Protein AF-A0A2A2L899-F1 (afdb_monomer_lite)

Radius of gyration: 27.85 Å; chains: 1; bounding box: 60×61×48 Å

Organism: NCBI:txid2018661

Foldseek 3Di:
DVVCVVVVVCVVCVPPDDDPCVVVVVVVVVVVVVVVVVVCVVCVVVVVCCCVVVDPQQDLLHLQHCVVPQCSNQCVSVVDDRDVNVVVVVVVDDCVVLVPDPVSVVCVVCVVVVCCVPQAVVQQVCCCPPVVDDSVCSRCVRRVVVVVVVSSVVSCVRRVVVD

pLDDT: mean 86.53, std 8.78, range [51.09, 96.62]

InterPro domains:
  IPR002076 ELO family [PF01151] (1-81)
  IPR015876 Acyl-CoA desaturase [PR00075] (50-79)
  IPR015876 Acyl-CoA desaturase [PR00075] (111-129)
  IPR015876 Acyl-CoA desaturase [PR00075] (144-163)
  IPR015876 Acyl-CoA desaturase [PTHR11351] (54-163)

Structure (mmCIF, N/CA/C/O backbone):
data_AF-A0A2A2L899-F1
#
_entry.id   AF-A0A2A2L899-F1
#
loop_
_atom_site.group_PDB
_atom_site.id
_atom_site.type_symbol
_atom_site.label_atom_id
_atom_site.label_alt_id
_atom_site.label_comp_id
_atom_site.label_asym_id
_atom_site.label_entity_id
_atom_site.label_seq_id
_atom_site.pdbx_PDB_ins_code
_atom_site.Cartn_x
_atom_site.Cartn_y
_atom_site.Cartn_z
_atom_site.occupancy
_atom_site.B_iso_or_equiv
_atom_site.auth_seq_id
_atom_site.auth_comp_id
_atom_site.auth_asym_id
_atom_site.auth_atom_id
_atom_site.pdbx_PDB_model_num
ATOM 1 N N . MET A 1 1 ? 17.209 -28.565 18.574 1.00 68.19 1 MET A N 1
ATOM 2 C CA . MET A 1 1 ? 17.404 -29.833 17.833 1.00 68.19 1 MET A CA 1
ATOM 3 C C . MET A 1 1 ? 18.754 -29.886 17.106 1.00 68.19 1 MET A C 1
ATOM 5 O O . MET A 1 1 ? 19.545 -30.757 17.428 1.00 68.19 1 MET A O 1
ATOM 9 N N . TYR A 1 2 ? 19.075 -28.937 16.215 1.00 75.12 2 TYR A N 1
ATOM 10 C CA . TYR A 1 2 ? 20.316 -28.923 15.410 1.00 75.12 2 TYR A CA 1
ATOM 11 C C . TYR A 1 2 ? 21.636 -28.988 16.213 1.00 75.12 2 TYR A C 1
ATOM 13 O O . TYR A 1 2 ? 22.494 -29.818 15.929 1.00 75.12 2 TYR A O 1
ATOM 21 N N . LEU A 1 3 ? 21.780 -28.179 17.271 1.00 82.81 3 LEU A N 1
ATOM 22 C CA . LEU A 1 3 ? 23.002 -28.156 18.095 1.00 82.81 3 LEU A CA 1
ATOM 23 C C . LEU A 1 3 ? 23.258 -29.481 18.831 1.00 82.81 3 LEU A C 1
ATOM 25 O O . LEU A 1 3 ? 24.399 -29.926 18.920 1.00 82.81 3 LEU A O 1
ATOM 29 N N . ILE A 1 4 ? 22.198 -30.140 19.304 1.00 88.50 4 ILE A N 1
ATOM 30 C CA . ILE A 1 4 ? 22.288 -31.433 20.001 1.00 88.50 4 ILE A CA 1
ATOM 31 C C . ILE A 1 4 ? 22.813 -32.510 19.042 1.00 88.50 4 ILE A C 1
ATOM 33 O O . ILE A 1 4 ? 23.664 -33.308 19.424 1.00 88.50 4 ILE A O 1
ATOM 37 N N . VAL A 1 5 ? 22.372 -32.485 17.779 1.00 85.62 5 VAL A N 1
ATOM 38 C CA . VAL A 1 5 ? 22.851 -33.404 16.736 1.00 85.62 5 VAL A CA 1
ATOM 39 C C . VAL A 1 5 ? 24.324 -33.149 16.413 1.00 85.62 5 VAL A C 1
ATOM 41 O O . VAL A 1 5 ? 25.099 -34.098 16.390 1.00 85.62 5 VAL A O 1
ATOM 44 N N . ILE A 1 6 ? 24.751 -31.891 16.241 1.00 87.56 6 ILE A N 1
ATOM 45 C CA . ILE A 1 6 ? 26.162 -31.568 15.954 1.00 87.56 6 ILE A CA 1
ATOM 46 C C . ILE A 1 6 ? 27.082 -32.040 17.080 1.00 87.56 6 ILE A C 1
ATOM 48 O O . ILE A 1 6 ? 28.062 -32.739 16.821 1.00 87.56 6 ILE A O 1
ATOM 52 N N . PHE A 1 7 ? 26.787 -31.668 18.329 1.00 90.00 7 PHE A N 1
ATOM 53 C CA . PHE A 1 7 ? 27.651 -32.021 19.455 1.00 90.00 7 PHE A CA 1
ATOM 54 C C . PHE A 1 7 ? 27.589 -33.518 19.783 1.00 90.00 7 PHE A C 1
ATOM 56 O O . PHE A 1 7 ? 28.622 -34.104 20.101 1.00 90.00 7 PHE A O 1
ATOM 63 N N . GLY A 1 8 ? 26.424 -34.155 19.626 1.00 88.44 8 GLY A N 1
ATOM 64 C CA . GLY A 1 8 ? 26.259 -35.600 19.785 1.00 88.44 8 GLY A CA 1
ATOM 65 C C . GLY A 1 8 ? 27.035 -36.403 18.739 1.00 88.44 8 GLY A C 1
ATOM 66 O O . GLY A 1 8 ? 27.799 -37.299 19.094 1.00 88.44 8 GLY A O 1
ATOM 67 N N . VAL A 1 9 ? 26.928 -36.040 17.456 1.00 82.50 9 VAL A N 1
ATOM 68 C CA . VAL A 1 9 ? 27.694 -36.681 16.372 1.00 82.50 9 VAL A CA 1
ATOM 69 C C . VAL A 1 9 ? 29.193 -36.438 16.556 1.00 82.50 9 VAL A C 1
ATOM 71 O O . VAL A 1 9 ? 29.975 -37.377 16.435 1.00 82.50 9 VAL A O 1
ATOM 74 N N . LYS A 1 10 ? 29.608 -35.221 16.936 1.00 84.81 10 LYS A N 1
ATOM 75 C CA . LYS A 1 10 ? 31.015 -34.901 17.231 1.00 84.81 10 LYS A CA 1
ATOM 76 C C . LYS A 1 10 ? 31.576 -35.744 18.380 1.00 84.81 10 LYS A C 1
ATOM 78 O O . LYS A 1 10 ? 32.721 -36.181 18.308 1.00 84.81 10 LYS A O 1
ATOM 83 N N . TYR A 1 11 ? 30.782 -35.986 19.423 1.00 88.44 11 TYR A N 1
ATOM 84 C CA . TYR A 1 11 ? 31.167 -36.842 20.545 1.00 88.44 11 TYR A CA 1
ATOM 85 C C . TYR A 1 11 ? 31.334 -38.309 20.114 1.00 88.44 11 TYR A C 1
ATOM 87 O O . TYR A 1 11 ? 32.352 -38.923 20.427 1.00 88.44 11 TYR A O 1
ATOM 95 N N . ILE A 1 12 ? 30.392 -38.845 19.329 1.00 86.38 12 ILE A N 1
ATOM 96 C CA . ILE A 1 12 ? 30.425 -40.228 18.810 1.00 86.38 12 ILE A CA 1
ATOM 97 C C . ILE A 1 12 ? 31.590 -40.448 17.830 1.00 86.38 12 ILE A C 1
ATOM 99 O O . ILE A 1 12 ? 32.192 -41.523 17.798 1.00 86.38 12 ILE A O 1
ATOM 103 N N . MET A 1 13 ? 31.925 -39.428 17.043 1.00 85.06 13 MET A N 1
ATOM 104 C CA . MET A 1 13 ? 32.988 -39.467 16.036 1.00 85.06 13 MET A CA 1
ATOM 105 C C . MET A 1 13 ? 34.390 -39.204 16.605 1.00 85.06 13 MET A C 1
ATOM 107 O O . MET A 1 13 ? 35.361 -39.298 15.863 1.00 85.06 13 MET A O 1
ATOM 111 N N . ARG A 1 14 ? 34.529 -38.906 17.908 1.00 85.38 14 ARG A N 1
ATOM 112 C CA . ARG A 1 14 ? 35.808 -38.499 18.526 1.00 85.38 14 ARG A CA 1
ATOM 113 C C . ARG A 1 14 ? 36.933 -39.533 18.380 1.00 85.38 14 ARG A C 1
ATOM 115 O O . ARG A 1 14 ? 38.088 -39.135 18.294 1.00 85.38 14 ARG A O 1
ATOM 122 N N . ASN A 1 15 ? 36.595 -40.823 18.352 1.00 88.12 15 ASN A N 1
ATOM 123 C CA . ASN A 1 15 ? 37.556 -41.936 18.320 1.00 88.12 15 ASN A CA 1
ATOM 124 C C . ASN A 1 15 ? 37.425 -42.800 17.049 1.00 88.12 15 ASN A C 1
ATOM 126 O O . ASN A 1 15 ? 37.798 -43.972 17.065 1.00 88.12 15 ASN A O 1
ATOM 130 N N . ARG A 1 16 ? 36.822 -42.273 15.974 1.00 84.69 16 ARG A N 1
ATOM 131 C CA . ARG A 1 16 ? 36.644 -42.984 14.698 1.00 84.69 16 ARG A CA 1
ATOM 132 C C . ARG A 1 16 ? 37.402 -42.262 13.590 1.00 84.69 16 ARG A C 1
ATOM 134 O O . ARG A 1 16 ? 37.440 -41.036 13.573 1.00 84.69 16 ARG A O 1
ATOM 141 N N . GLU A 1 17 ? 37.954 -43.028 12.658 1.00 82.81 17 GLU A N 1
ATOM 142 C CA . GLU A 1 17 ? 38.582 -42.479 11.455 1.00 82.81 17 GLU A CA 1
ATOM 143 C C . GLU A 1 17 ? 37.558 -41.708 10.599 1.00 82.81 17 GLU A C 1
ATOM 145 O O . GLU A 1 17 ? 36.381 -42.095 10.541 1.00 82.81 17 GLU A O 1
ATOM 150 N N . PRO A 1 18 ? 37.971 -40.613 9.937 1.00 79.19 18 PRO A N 1
ATOM 151 C CA . PRO A 1 18 ? 37.081 -39.823 9.104 1.00 79.19 18 PRO A CA 1
ATOM 152 C C . PRO A 1 18 ? 36.604 -40.639 7.899 1.00 79.19 18 PRO A C 1
ATOM 154 O O . PRO A 1 18 ? 37.376 -41.319 7.224 1.00 79.19 18 PRO A O 1
ATOM 157 N N . PHE A 1 19 ? 35.311 -40.548 7.596 1.00 82.94 19 PHE A N 1
ATOM 158 C CA . PHE A 1 19 ? 34.748 -41.198 6.418 1.00 82.94 19 PHE A CA 1
ATOM 159 C C . PHE A 1 19 ? 35.268 -40.546 5.131 1.00 82.94 19 PHE A C 1
ATOM 161 O O . PHE A 1 19 ? 35.332 -39.319 5.023 1.00 82.94 19 PHE A O 1
ATOM 168 N N . SER A 1 20 ? 35.549 -41.363 4.113 1.00 79.25 20 SER A N 1
ATOM 169 C CA . SER A 1 20 ? 35.795 -40.872 2.754 1.00 79.25 20 SER A CA 1
ATOM 170 C C . SER A 1 20 ? 34.477 -40.407 2.128 1.00 79.25 20 SER A C 1
ATOM 172 O O . SER A 1 20 ? 33.758 -41.163 1.477 1.00 79.25 20 SER A O 1
ATOM 174 N N . LEU A 1 21 ? 34.125 -39.147 2.383 1.00 84.50 21 LEU A N 1
ATOM 175 C CA . LEU A 1 21 ? 32.873 -38.528 1.935 1.00 84.50 21 LEU A CA 1
ATOM 176 C C . LEU A 1 21 ? 33.000 -37.839 0.576 1.00 84.50 21 LEU A C 1
ATOM 178 O O . LEU A 1 21 ? 32.058 -37.186 0.147 1.00 84.50 21 LEU A O 1
ATOM 182 N N . LEU A 1 22 ? 34.131 -37.979 -0.118 1.00 82.62 22 LEU A N 1
ATOM 183 C CA . LEU A 1 22 ? 34.400 -37.236 -1.351 1.00 82.62 22 LEU A CA 1
ATOM 184 C C . LEU A 1 22 ? 33.350 -37.523 -2.434 1.00 82.62 22 LEU A C 1
ATOM 186 O O . LEU A 1 22 ? 32.819 -36.591 -3.034 1.00 82.62 22 LEU A O 1
ATOM 190 N N . ILE A 1 23 ? 33.002 -38.796 -2.639 1.00 86.75 23 ILE A N 1
ATOM 191 C CA . ILE A 1 23 ? 32.000 -39.200 -3.634 1.00 86.75 23 ILE A CA 1
ATOM 192 C C . ILE A 1 23 ? 30.589 -38.733 -3.220 1.00 86.75 23 ILE A C 1
ATOM 194 O O . ILE A 1 23 ? 29.970 -38.014 -4.006 1.00 86.75 23 ILE A O 1
ATOM 198 N N . PRO A 1 24 ? 30.084 -39.033 -2.002 1.00 88.00 24 PRO A N 1
ATOM 199 C CA . PRO A 1 24 ? 28.795 -38.509 -1.540 1.00 88.00 24 PRO A CA 1
ATOM 200 C C . PRO A 1 24 ? 28.690 -36.982 -1.576 1.00 88.00 24 PRO A C 1
ATOM 202 O O . PRO A 1 24 ? 27.661 -36.447 -1.977 1.00 88.00 24 PRO A O 1
ATOM 205 N N . LEU A 1 25 ? 29.753 -36.273 -1.190 1.00 84.25 25 LEU A N 1
ATOM 206 C CA . LEU A 1 25 ? 29.782 -34.814 -1.160 1.00 84.25 25 LEU A CA 1
ATOM 207 C C . LEU A 1 25 ? 29.796 -34.219 -2.572 1.00 84.25 25 LEU A C 1
ATOM 209 O O . LEU A 1 25 ? 29.112 -33.232 -2.821 1.00 84.25 25 LEU A O 1
ATOM 213 N N . SER A 1 26 ? 30.527 -34.831 -3.508 1.00 85.31 26 SER A N 1
ATOM 214 C CA . SER A 1 26 ? 30.526 -34.422 -4.917 1.00 85.31 26 SER A CA 1
ATOM 215 C C . SER A 1 26 ? 29.145 -34.615 -5.555 1.00 85.31 26 SER A C 1
ATOM 217 O O . SER A 1 26 ? 28.627 -33.699 -6.194 1.00 85.31 26 SER A O 1
ATOM 219 N N . ILE A 1 27 ? 28.493 -35.756 -5.292 1.00 90.12 27 ILE A 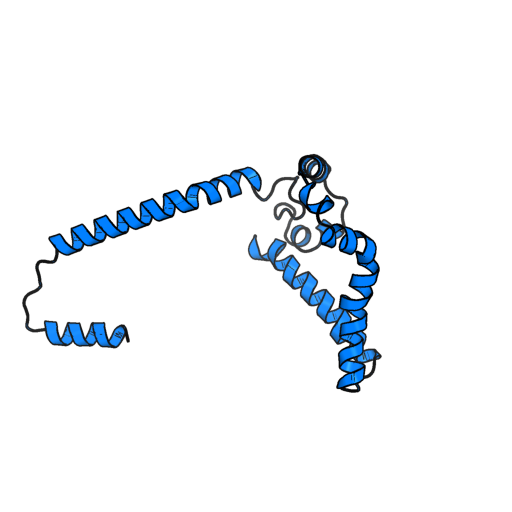N 1
ATOM 220 C CA . ILE A 1 27 ? 27.113 -36.027 -5.729 1.00 90.12 27 ILE A CA 1
ATOM 221 C C . ILE A 1 27 ? 26.148 -35.003 -5.123 1.00 90.12 27 ILE A C 1
ATOM 223 O O . ILE A 1 27 ? 25.339 -34.418 -5.838 1.00 90.12 27 ILE A O 1
ATOM 227 N N . TRP A 1 28 ? 26.254 -34.741 -3.819 1.00 86.50 28 TRP A N 1
ATOM 228 C CA . TRP A 1 28 ? 25.421 -33.757 -3.130 1.00 86.50 28 TRP A CA 1
ATOM 229 C C . TRP A 1 28 ? 25.584 -32.349 -3.710 1.00 86.50 28 TRP A C 1
ATOM 231 O O . TRP A 1 28 ? 24.594 -31.687 -4.017 1.00 86.50 28 TRP A O 1
ATOM 241 N N . ASN A 1 29 ? 26.822 -31.901 -3.922 1.00 84.62 29 ASN A N 1
ATOM 242 C CA . ASN A 1 29 ? 27.105 -30.590 -4.504 1.00 84.62 29 ASN A CA 1
ATOM 243 C C . ASN A 1 29 ? 26.558 -30.472 -5.930 1.00 84.62 29 ASN A C 1
ATOM 245 O O . ASN A 1 29 ? 25.994 -29.437 -6.281 1.00 84.62 29 ASN A O 1
ATOM 249 N N . PHE A 1 30 ? 26.669 -31.534 -6.731 1.00 93.00 30 PHE A N 1
ATOM 250 C CA . PHE A 1 30 ? 26.102 -31.576 -8.076 1.00 93.00 30 PHE A CA 1
ATOM 251 C C . PHE A 1 30 ? 24.569 -31.477 -8.057 1.00 93.00 30 PHE A C 1
ATOM 253 O O . PHE A 1 30 ? 23.992 -30.696 -8.812 1.00 93.00 30 PHE A O 1
ATOM 260 N N . LEU A 1 31 ? 23.905 -32.203 -7.151 1.00 90.88 31 LEU A N 1
ATOM 261 C CA . LEU A 1 31 ? 22.451 -32.131 -6.979 1.00 90.88 31 LEU A CA 1
ATOM 262 C C . LEU A 1 31 ? 21.996 -30.744 -6.510 1.00 90.88 31 LEU A C 1
ATOM 264 O O . LEU A 1 31 ? 21.026 -30.209 -7.043 1.00 90.88 31 LEU A O 1
ATOM 268 N N . MET A 1 32 ? 22.714 -30.132 -5.566 1.00 88.44 32 MET A N 1
ATOM 269 C CA . MET A 1 32 ? 22.420 -28.777 -5.091 1.00 88.44 32 MET A CA 1
ATOM 270 C C . MET A 1 32 ? 22.620 -27.727 -6.188 1.00 88.44 32 MET A C 1
ATOM 272 O O . MET A 1 32 ? 21.801 -26.814 -6.326 1.00 88.44 32 MET A O 1
ATOM 276 N N . ALA A 1 33 ? 23.670 -27.862 -7.002 1.00 89.12 33 ALA A N 1
ATOM 277 C CA . ALA A 1 33 ? 23.885 -27.013 -8.169 1.00 89.12 33 ALA A CA 1
ATOM 278 C C . ALA A 1 33 ? 22.749 -27.175 -9.193 1.00 89.12 33 ALA A C 1
ATOM 280 O O . ALA A 1 33 ? 22.184 -26.178 -9.637 1.00 89.12 33 ALA A O 1
ATOM 281 N N . GLY A 1 34 ? 22.346 -28.413 -9.498 1.00 91.06 34 GLY A N 1
ATOM 282 C CA . GLY A 1 34 ? 21.215 -28.703 -10.382 1.00 91.06 34 GLY A CA 1
ATOM 283 C C . GLY A 1 34 ? 19.899 -28.107 -9.877 1.00 91.06 34 GLY A C 1
ATOM 284 O O . GLY A 1 34 ? 19.206 -27.423 -10.627 1.00 91.06 34 GLY A O 1
ATOM 285 N N . PHE A 1 35 ? 19.589 -28.281 -8.589 1.00 90.94 35 PHE A N 1
ATOM 286 C CA . PHE A 1 35 ? 18.415 -27.676 -7.957 1.00 90.94 35 PHE A CA 1
ATOM 287 C C . PHE A 1 35 ? 18.437 -26.145 -8.065 1.00 90.94 35 PHE A C 1
ATOM 289 O O . PHE A 1 35 ? 17.435 -25.534 -8.431 1.00 90.94 35 PHE A O 1
ATOM 296 N N . SER A 1 36 ? 19.595 -25.525 -7.828 1.00 89.00 36 SER A N 1
ATOM 297 C CA . SER A 1 36 ? 19.760 -24.069 -7.908 1.00 89.00 36 SER A CA 1
ATOM 298 C C . SER A 1 36 ? 19.550 -23.541 -9.333 1.00 89.00 36 SER A C 1
ATOM 300 O O . SER A 1 36 ? 18.914 -22.505 -9.519 1.00 89.00 36 SER A O 1
ATOM 302 N N . ILE 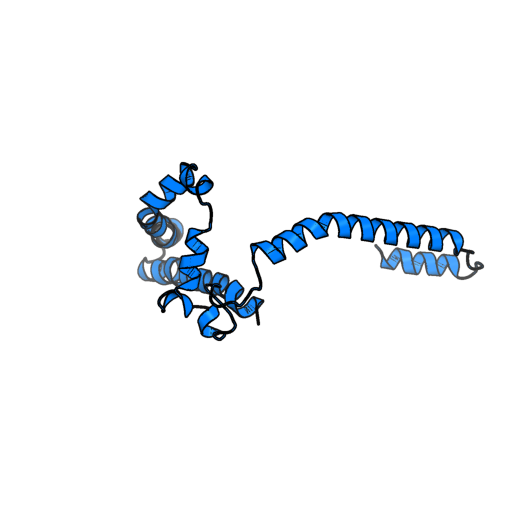A 1 37 ? 20.026 -24.272 -10.349 1.00 92.00 37 ILE A N 1
ATOM 303 C CA . ILE A 1 37 ? 19.814 -23.941 -11.767 1.00 92.00 37 ILE A CA 1
ATOM 304 C C . ILE A 1 37 ? 18.332 -24.063 -12.137 1.00 92.00 37 ILE A C 1
ATOM 306 O O . ILE A 1 37 ? 17.792 -23.168 -12.781 1.00 92.00 37 ILE A O 1
ATOM 310 N N . ILE A 1 38 ? 17.647 -25.124 -11.703 1.00 91.06 38 ILE A N 1
ATOM 311 C CA . ILE A 1 38 ? 16.212 -25.310 -11.970 1.00 91.06 38 ILE A CA 1
ATOM 312 C C . ILE A 1 38 ? 15.393 -24.179 -11.340 1.00 91.06 38 ILE A C 1
ATOM 314 O O . ILE A 1 38 ? 14.517 -23.614 -11.994 1.00 91.06 38 ILE A O 1
ATOM 318 N N . VAL A 1 39 ? 15.684 -23.808 -10.091 1.00 88.00 39 VAL A N 1
ATOM 319 C CA . VAL A 1 39 ? 15.015 -22.682 -9.423 1.00 88.00 39 VAL A CA 1
ATOM 320 C C . VAL A 1 39 ? 15.274 -21.375 -10.174 1.00 88.00 39 VAL A C 1
ATOM 322 O O . VAL A 1 39 ? 14.331 -20.627 -10.428 1.00 88.00 39 VAL A O 1
ATOM 325 N N . LEU A 1 40 ? 16.514 -21.125 -10.605 1.00 85.75 40 LEU A N 1
ATOM 326 C CA . LEU A 1 40 ? 16.845 -19.950 -11.409 1.00 85.75 40 LEU A CA 1
ATOM 327 C C . LEU A 1 40 ? 16.030 -19.907 -12.708 1.00 85.75 40 LEU A C 1
ATOM 329 O O . LEU A 1 40 ? 15.455 -18.869 -13.014 1.00 85.75 40 LEU A O 1
ATOM 333 N N . LEU A 1 41 ? 15.924 -21.020 -13.439 1.00 88.44 41 LEU A N 1
ATOM 334 C CA . LEU A 1 41 ? 15.172 -21.089 -14.697 1.00 88.44 41 LEU A CA 1
ATOM 335 C C . LEU A 1 41 ? 13.663 -20.867 -14.518 1.00 88.44 41 LEU A C 1
ATOM 337 O O . LEU A 1 41 ? 13.030 -20.342 -15.427 1.00 88.44 41 LEU A O 1
ATOM 341 N N . ASN A 1 42 ? 13.091 -21.225 -13.365 1.00 85.88 42 ASN A N 1
ATOM 342 C CA . ASN A 1 42 ? 11.677 -20.966 -13.070 1.00 85.88 42 ASN A CA 1
ATOM 343 C C . ASN A 1 42 ? 11.419 -19.508 -12.660 1.00 85.88 42 ASN A C 1
ATOM 345 O O . ASN A 1 42 ? 10.403 -18.934 -13.035 1.00 85.88 42 ASN A O 1
ATOM 349 N N . VAL A 1 43 ? 1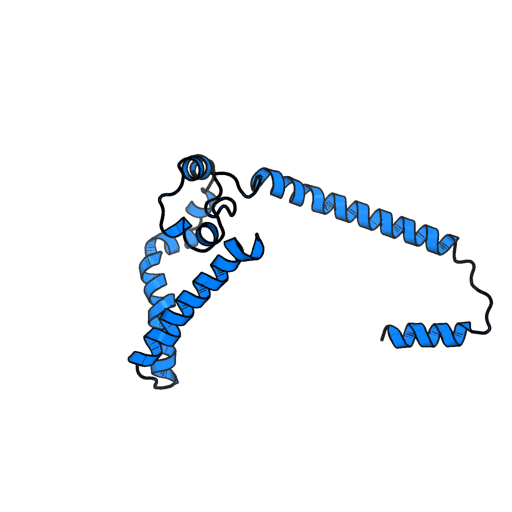2.346 -18.889 -11.924 1.00 84.88 43 VAL A N 1
ATOM 350 C CA . VAL A 1 43 ? 12.210 -17.498 -11.454 1.00 84.88 43 VAL A CA 1
ATOM 351 C C . VAL A 1 43 ? 12.602 -16.487 -12.538 1.00 84.88 43 VAL A C 1
ATOM 353 O O . VAL A 1 43 ? 12.082 -15.372 -12.572 1.00 84.88 43 VAL A O 1
ATOM 356 N N . PHE A 1 44 ? 13.512 -16.850 -13.445 1.00 85.56 44 PHE A N 1
ATOM 357 C CA . PHE A 1 44 ? 14.053 -15.938 -14.454 1.00 85.56 44 PHE A CA 1
ATOM 358 C C . PHE A 1 44 ? 12.987 -15.329 -15.383 1.00 85.56 44 PHE A C 1
ATOM 360 O O . PHE A 1 44 ? 13.052 -14.120 -15.591 1.00 85.56 44 PHE A O 1
ATOM 367 N N . PRO A 1 45 ? 11.985 -16.068 -15.901 1.00 83.81 45 PRO A N 1
ATOM 368 C CA . PRO A 1 45 ? 10.915 -15.491 -16.714 1.00 83.81 45 PRO A CA 1
ATOM 369 C C . PRO A 1 45 ? 10.094 -14.448 -15.955 1.00 83.81 45 PRO A C 1
ATOM 371 O O . PRO A 1 45 ? 9.814 -13.382 -16.499 1.00 83.81 45 PRO A O 1
ATOM 374 N N . GLU A 1 46 ? 9.758 -14.712 -14.690 1.00 79.19 46 GLU A N 1
ATOM 375 C CA . GLU A 1 46 ? 9.021 -13.767 -13.845 1.00 79.19 46 GLU A CA 1
ATOM 376 C C . GLU A 1 46 ? 9.855 -12.521 -13.538 1.00 79.19 46 GLU A C 1
ATOM 378 O O . GLU A 1 46 ? 9.362 -11.396 -13.637 1.00 79.19 46 GLU A O 1
ATOM 383 N N . LEU A 1 47 ? 11.140 -12.704 -13.218 1.00 75.12 47 LEU A N 1
ATOM 384 C CA . LEU A 1 47 ? 12.081 -11.614 -12.974 1.00 75.12 47 LEU A CA 1
ATOM 385 C C . LEU A 1 47 ? 12.287 -10.760 -14.233 1.00 75.12 47 LEU A C 1
ATOM 387 O O . LEU A 1 47 ? 12.202 -9.535 -14.172 1.00 75.12 47 LEU A O 1
ATOM 391 N N . TYR A 1 48 ? 12.513 -11.399 -15.378 1.00 78.00 48 TYR A N 1
ATOM 392 C CA . TYR A 1 48 ? 12.704 -10.756 -16.676 1.00 78.00 48 TYR A CA 1
ATOM 393 C C . TYR A 1 48 ? 11.454 -9.983 -17.105 1.00 78.00 48 TYR A C 1
ATOM 395 O O . TYR A 1 48 ? 11.536 -8.807 -17.467 1.00 78.00 48 TYR A O 1
ATOM 403 N N . PHE A 1 49 ? 10.278 -10.600 -16.971 1.00 71.69 49 PHE A N 1
ATOM 404 C CA . PHE A 1 49 ? 8.995 -9.948 -17.202 1.00 71.69 49 PHE A CA 1
ATOM 405 C C . PHE A 1 49 ? 8.793 -8.757 -16.265 1.00 71.69 49 PHE A C 1
ATOM 407 O O . PHE A 1 49 ? 8.369 -7.693 -16.711 1.00 71.69 49 PHE A O 1
ATOM 414 N N . LYS A 1 50 ? 9.146 -8.885 -14.980 1.00 70.69 50 LYS A N 1
ATOM 415 C CA . LYS A 1 50 ? 9.047 -7.791 -14.009 1.00 70.69 50 LYS A CA 1
ATOM 416 C C . LYS A 1 50 ? 9.943 -6.613 -14.392 1.00 70.69 50 LYS A C 1
ATOM 418 O O . LYS A 1 50 ? 9.463 -5.485 -14.336 1.00 70.69 50 LYS A O 1
ATOM 423 N N . ILE A 1 51 ? 11.180 -6.868 -14.825 1.00 67.94 51 ILE A N 1
ATOM 424 C CA . ILE A 1 51 ? 12.142 -5.844 -15.270 1.00 67.94 51 ILE A CA 1
ATOM 425 C C . ILE A 1 51 ? 11.645 -5.117 -16.527 1.00 67.94 51 ILE A C 1
ATOM 427 O O . ILE A 1 51 ? 11.714 -3.892 -16.598 1.00 67.94 51 ILE A O 1
ATOM 431 N N . ILE A 1 52 ? 11.110 -5.849 -17.506 1.00 64.44 52 ILE A N 1
ATOM 432 C CA . ILE A 1 52 ? 10.638 -5.263 -18.769 1.00 64.44 52 ILE A CA 1
ATOM 433 C C . ILE A 1 52 ? 9.308 -4.531 -18.596 1.00 64.44 52 ILE A C 1
ATOM 435 O O . ILE A 1 52 ? 9.151 -3.423 -19.105 1.00 64.44 52 ILE A O 1
ATOM 439 N N . LYS A 1 53 ? 8.352 -5.127 -17.875 1.00 56.03 53 LYS A N 1
ATOM 440 C CA . LYS A 1 53 ? 6.993 -4.589 -17.721 1.00 56.03 53 LYS A CA 1
ATOM 441 C C . LYS A 1 53 ? 6.920 -3.433 -16.728 1.00 56.03 53 LYS A C 1
ATOM 443 O O . LYS A 1 53 ? 6.224 -2.462 -17.001 1.00 56.03 53 LYS A O 1
ATOM 448 N N . HIS A 1 54 ? 7.620 -3.515 -15.596 1.00 56.25 54 HIS A N 1
ATOM 449 C CA . HIS A 1 54 ? 7.655 -2.408 -14.630 1.00 56.25 54 HIS A CA 1
ATOM 450 C C . HIS A 1 54 ? 8.727 -1.366 -14.973 1.00 56.25 54 HIS A C 1
ATOM 452 O O . HIS A 1 54 ? 8.720 -0.280 -14.397 1.00 56.25 54 HIS A O 1
ATOM 458 N N . GLY A 1 55 ? 9.601 -1.663 -15.944 1.00 51.09 55 GLY A N 1
ATOM 459 C CA . GLY A 1 55 ? 10.640 -0.761 -16.416 1.00 51.09 55 GLY A CA 1
ATOM 460 C C . GLY A 1 55 ? 11.665 -0.414 -15.337 1.00 51.09 55 GLY A C 1
ATOM 461 O O . GLY A 1 55 ? 11.583 -0.829 -14.180 1.00 51.09 55 GLY A O 1
ATOM 462 N N . TYR A 1 56 ? 12.661 0.381 -15.724 1.00 52.81 56 TYR A N 1
ATOM 463 C CA . TYR A 1 56 ? 13.576 1.000 -14.773 1.00 52.81 56 TYR A CA 1
ATOM 464 C C . TYR A 1 56 ? 12.768 1.904 -13.832 1.00 52.81 56 TYR A C 1
ATOM 466 O O . TYR A 1 56 ? 12.378 3.016 -14.195 1.00 52.81 56 TYR A O 1
ATOM 474 N N . ILE A 1 57 ? 12.513 1.402 -12.624 1.00 57.41 57 ILE A N 1
ATOM 475 C CA . ILE A 1 57 ? 12.020 2.163 -11.473 1.00 57.41 57 ILE A CA 1
ATOM 476 C C . ILE A 1 57 ? 12.866 3.445 -11.399 1.00 57.41 57 ILE A C 1
ATOM 478 O O . ILE A 1 57 ? 14.086 3.381 -11.588 1.00 57.41 57 ILE A O 1
ATOM 482 N N . ASN A 1 58 ? 12.245 4.610 -11.175 1.00 59.00 58 ASN A N 1
ATOM 483 C CA . ASN A 1 58 ? 12.883 5.936 -11.252 1.00 59.00 58 ASN A CA 1
ATOM 484 C C . ASN A 1 58 ? 13.063 6.546 -12.660 1.00 59.00 58 ASN A C 1
ATOM 486 O O . ASN A 1 58 ? 14.111 7.130 -12.973 1.00 59.00 58 ASN A O 1
ATOM 490 N N . THR A 1 59 ? 12.041 6.486 -13.511 1.00 69.12 59 THR A N 1
ATOM 491 C CA . THR A 1 59 ? 11.931 7.369 -14.693 1.00 69.12 59 THR A CA 1
ATOM 492 C C . THR A 1 59 ? 10.936 8.505 -14.439 1.00 69.12 59 THR A C 1
ATOM 494 O O . THR A 1 59 ? 10.238 8.528 -13.430 1.00 69.12 59 THR A O 1
ATOM 497 N N . ASN A 1 60 ? 10.842 9.468 -15.360 1.00 71.06 60 ASN A N 1
ATOM 498 C CA . ASN A 1 60 ? 9.859 10.563 -15.300 1.00 71.06 60 ASN A CA 1
ATOM 499 C C . ASN A 1 60 ? 8.400 10.101 -15.507 1.00 71.06 60 ASN A C 1
ATOM 501 O O . ASN A 1 60 ? 7.473 10.916 -15.459 1.00 71.06 60 ASN A O 1
ATOM 505 N N . ALA A 1 61 ? 8.194 8.810 -15.769 1.00 72.19 61 ALA A N 1
ATOM 506 C CA . ALA A 1 61 ? 6.883 8.188 -15.836 1.00 72.19 61 ALA A CA 1
ATOM 507 C C . ALA A 1 61 ? 6.511 7.402 -14.568 1.00 72.19 61 ALA A C 1
ATOM 509 O O . ALA A 1 61 ? 5.391 6.910 -14.466 1.00 72.19 61 ALA A O 1
ATOM 510 N N . ASP A 1 62 ? 7.413 7.343 -13.587 1.00 79.88 62 ASP A N 1
ATOM 511 C CA . ASP A 1 62 ? 7.122 6.838 -12.252 1.00 79.88 62 ASP A CA 1
ATOM 512 C C . ASP A 1 62 ? 6.386 7.927 -11.438 1.00 79.88 62 ASP A C 1
ATOM 514 O O . ASP A 1 62 ? 6.916 9.037 -11.272 1.00 79.88 62 ASP A O 1
ATOM 518 N N . PRO A 1 63 ? 5.159 7.660 -10.948 1.00 80.44 63 PRO A N 1
ATOM 519 C CA . PRO A 1 63 ? 4.364 8.643 -10.219 1.00 80.44 63 PRO A CA 1
ATOM 520 C C . PRO A 1 63 ? 4.979 9.084 -8.887 1.00 80.44 63 PRO A C 1
ATOM 522 O O . PRO A 1 63 ? 4.722 10.213 -8.474 1.00 80.44 63 PRO A O 1
ATOM 525 N N . HIS A 1 64 ? 5.807 8.254 -8.250 1.00 85.00 64 HIS A N 1
ATOM 526 C CA . HIS A 1 64 ? 6.429 8.518 -6.946 1.00 85.00 64 HIS A CA 1
ATOM 527 C C . HIS A 1 64 ? 7.962 8.379 -6.999 1.00 85.00 64 HIS A C 1
ATOM 529 O O . HIS A 1 64 ? 8.597 7.991 -6.025 1.00 85.00 64 HIS A O 1
ATOM 535 N N . SER A 1 65 ? 8.560 8.726 -8.143 1.00 83.81 65 SER A N 1
ATOM 536 C CA . SER A 1 65 ? 10.005 8.640 -8.410 1.00 83.81 65 SER A CA 1
ATOM 537 C C . SER A 1 65 ? 10.886 9.190 -7.273 1.00 83.81 65 SER A C 1
ATOM 539 O O . SER A 1 65 ? 10.824 10.386 -6.960 1.00 83.81 65 SER A O 1
ATOM 541 N N . THR A 1 66 ? 11.781 8.363 -6.710 1.00 84.12 66 THR A N 1
ATOM 542 C CA . THR A 1 66 ? 12.687 8.782 -5.619 1.00 84.12 66 THR A CA 1
ATOM 543 C C . THR A 1 66 ? 13.795 9.726 -6.077 1.00 84.12 66 THR A C 1
ATOM 545 O O . THR A 1 66 ? 14.309 10.506 -5.275 1.00 84.12 66 THR A O 1
ATOM 548 N N . LYS A 1 67 ? 14.079 9.784 -7.387 1.00 84.38 67 LYS A N 1
ATOM 549 C CA . LYS A 1 67 ? 14.990 10.781 -7.990 1.00 84.38 67 LYS A CA 1
ATOM 550 C C . LYS A 1 67 ? 14.554 12.227 -7.760 1.00 84.38 67 LYS A C 1
ATOM 552 O O . LYS A 1 67 ? 15.378 13.130 -7.846 1.00 84.38 67 LYS A O 1
ATOM 557 N N . ARG A 1 68 ? 13.269 12.464 -7.478 1.00 85.19 68 ARG A N 1
ATOM 558 C CA . ARG A 1 68 ? 12.727 13.797 -7.166 1.00 85.19 68 ARG A CA 1
ATOM 559 C C . ARG A 1 68 ? 12.821 14.149 -5.675 1.00 85.19 68 ARG A C 1
ATOM 561 O O . ARG A 1 68 ? 12.304 15.185 -5.266 1.00 85.19 68 ARG A O 1
ATOM 568 N N . GLY A 1 69 ? 13.490 13.310 -4.882 1.00 88.94 69 GLY A N 1
ATOM 569 C CA . GLY A 1 69 ? 13.724 13.503 -3.455 1.00 88.94 69 GLY A CA 1
ATOM 570 C C . GLY A 1 69 ? 12.735 12.748 -2.566 1.00 88.94 69 GLY A C 1
ATOM 571 O O . GLY A 1 69 ? 11.634 12.383 -2.981 1.00 88.94 69 GLY A O 1
ATOM 572 N N . PHE A 1 70 ? 13.133 12.535 -1.309 1.00 90.31 70 PHE A N 1
ATOM 573 C CA . PHE A 1 70 ? 12.385 11.735 -0.334 1.00 90.31 70 PHE A CA 1
ATOM 574 C C . PHE A 1 70 ? 10.961 12.260 -0.119 1.00 90.31 70 PHE A C 1
ATOM 576 O O . PHE A 1 70 ? 9.998 11.499 -0.180 1.00 90.31 70 PHE A O 1
ATOM 583 N N . PHE A 1 71 ? 10.818 13.576 0.067 1.00 92.06 71 PHE A N 1
ATOM 584 C CA . PHE A 1 71 ? 9.515 14.207 0.279 1.00 92.06 71 PHE A CA 1
ATOM 585 C C . PHE A 1 71 ? 8.575 14.006 -0.915 1.00 92.06 71 PHE A C 1
ATOM 587 O O . PHE A 1 71 ? 7.387 13.737 -0.725 1.00 92.06 71 PHE A O 1
ATOM 594 N N . PHE A 1 72 ? 9.107 14.086 -2.141 1.00 91.25 72 PHE A N 1
ATOM 595 C CA . PHE A 1 72 ? 8.330 13.866 -3.355 1.00 91.25 72 PHE A CA 1
ATOM 596 C C . PHE A 1 72 ? 7.771 12.442 -3.414 1.00 91.25 72 PHE A C 1
ATOM 598 O O . PHE A 1 72 ? 6.572 12.279 -3.632 1.00 91.25 72 PHE A O 1
ATOM 605 N N . ALA A 1 73 ? 8.621 11.440 -3.173 1.00 91.06 73 ALA A N 1
ATOM 606 C CA . ALA A 1 73 ? 8.233 10.032 -3.176 1.00 91.06 73 ALA A CA 1
ATOM 607 C C . ALA A 1 73 ? 7.266 9.670 -2.035 1.00 91.06 73 ALA A C 1
ATOM 609 O O . ALA A 1 73 ? 6.366 8.859 -2.232 1.00 91.06 73 ALA A O 1
ATOM 610 N N . HIS A 1 74 ? 7.409 10.302 -0.864 1.00 93.19 74 HIS A N 1
ATOM 611 C CA . HIS A 1 74 ? 6.547 10.043 0.290 1.00 93.19 74 HIS A CA 1
ATOM 612 C C . HIS A 1 74 ? 5.132 10.608 0.078 1.00 93.19 74 HIS A C 1
ATOM 614 O O . HIS A 1 74 ? 4.164 9.861 0.015 1.00 93.19 74 HIS A O 1
ATOM 620 N N . MET A 1 75 ? 4.992 11.925 -0.097 1.00 94.81 75 MET A N 1
ATOM 621 C CA . MET A 1 75 ? 3.668 12.563 -0.211 1.00 94.81 75 MET A CA 1
ATOM 622 C C . MET A 1 75 ? 3.602 13.710 -1.223 1.00 94.81 75 MET A C 1
ATOM 624 O O . MET A 1 75 ? 2.516 14.100 -1.647 1.00 94.81 75 MET A O 1
ATOM 628 N N . GLY A 1 76 ? 4.745 14.254 -1.646 1.00 91.56 76 GLY A N 1
ATOM 629 C CA . GLY A 1 76 ? 4.792 15.420 -2.527 1.00 91.56 76 GLY A CA 1
ATOM 630 C C . GLY A 1 76 ? 4.182 15.172 -3.909 1.00 91.56 76 GLY A C 1
ATOM 631 O O . GLY A 1 76 ? 3.668 16.107 -4.521 1.00 91.56 76 GLY A O 1
ATOM 632 N N . TRP A 1 77 ? 4.157 13.925 -4.384 1.00 91.69 77 TRP A N 1
ATOM 633 C CA . TRP A 1 77 ? 3.505 13.556 -5.643 1.00 91.69 77 TRP A CA 1
ATOM 634 C C . TRP A 1 77 ? 1.985 13.807 -5.653 1.00 91.69 77 TRP A C 1
ATOM 636 O O . TRP A 1 77 ? 1.425 14.047 -6.723 1.00 91.69 77 TRP A O 1
ATOM 646 N N . LEU A 1 78 ? 1.323 13.809 -4.488 1.00 91.19 78 LEU A N 1
ATOM 647 C CA . LEU A 1 78 ? -0.103 14.142 -4.352 1.00 91.19 78 LEU A CA 1
ATOM 648 C C . LEU A 1 78 ? -0.375 15.645 -4.488 1.00 91.19 78 LEU A C 1
ATOM 650 O O . LEU A 1 78 ? -1.484 16.044 -4.836 1.00 91.19 78 LEU A O 1
ATOM 654 N N . LEU A 1 79 ? 0.633 16.475 -4.214 1.00 92.00 79 LEU A N 1
ATOM 655 C CA . LEU A 1 79 ? 0.510 17.933 -4.148 1.00 92.00 79 LEU A CA 1
ATOM 656 C C . LEU A 1 79 ? 0.826 18.620 -5.482 1.00 92.00 79 LEU A C 1
ATOM 658 O O . LEU A 1 79 ? 0.667 19.832 -5.609 1.00 92.00 79 LEU A O 1
ATOM 662 N N . VAL A 1 80 ? 1.281 17.865 -6.487 1.00 90.69 80 VAL A N 1
ATOM 663 C CA . VAL A 1 80 ? 1.673 18.408 -7.789 1.00 90.69 80 VAL A CA 1
ATOM 664 C C . VAL A 1 80 ? 0.891 17.782 -8.933 1.00 90.69 80 VAL A C 1
ATOM 666 O O . VAL A 1 80 ? 0.391 16.659 -8.865 1.00 90.69 80 VAL A O 1
ATOM 669 N N . LYS A 1 81 ? 0.838 18.493 -10.061 1.00 89.31 81 LYS A N 1
ATOM 670 C CA . LYS A 1 81 ? 0.315 17.918 -11.300 1.00 89.31 81 LYS A CA 1
ATOM 671 C C . LYS A 1 81 ? 1.219 16.773 -11.764 1.00 89.31 81 LYS A C 1
ATOM 673 O O . LYS A 1 81 ? 2.442 16.907 -11.818 1.00 89.31 81 LYS A O 1
ATOM 678 N N . LYS A 1 82 ? 0.593 15.657 -12.146 1.00 86.06 82 LYS A N 1
ATOM 679 C CA . LYS A 1 82 ? 1.279 14.494 -12.725 1.00 86.06 82 LYS A CA 1
ATOM 680 C C . LYS A 1 82 ? 2.039 14.898 -13.992 1.00 86.06 82 LYS A C 1
ATOM 682 O O . LYS A 1 82 ? 1.504 15.623 -14.834 1.00 86.06 82 LYS A O 1
ATOM 687 N N . HIS A 1 83 ? 3.259 14.389 -14.136 1.00 85.38 83 HIS A N 1
ATOM 688 C CA . HIS A 1 83 ? 4.096 14.605 -15.312 1.00 85.38 83 HIS A CA 1
ATOM 689 C C . HIS A 1 83 ? 3.415 14.058 -16.591 1.00 85.38 83 HIS A C 1
ATOM 691 O O . HIS A 1 83 ? 2.779 13.000 -16.524 1.00 85.38 83 HIS A O 1
ATOM 697 N N . PRO A 1 84 ? 3.535 14.718 -17.763 1.00 87.00 84 PRO A N 1
ATOM 698 C CA . PRO A 1 84 ? 2.867 14.285 -18.996 1.00 87.00 84 PRO A CA 1
ATOM 699 C C . PRO A 1 84 ? 3.194 12.847 -19.414 1.00 87.00 84 PRO A C 1
ATOM 701 O O . PRO A 1 84 ? 2.324 12.143 -19.922 1.00 87.00 84 PRO A O 1
ATOM 704 N N . GLN A 1 85 ? 4.416 12.376 -19.143 1.00 82.06 85 GLN A N 1
ATOM 705 C CA . GLN A 1 85 ? 4.820 11.006 -19.476 1.00 82.06 85 GLN A CA 1
ATOM 706 C C . GLN A 1 85 ? 4.058 9.942 -18.675 1.00 82.06 85 GLN A C 1
ATOM 708 O O . GLN A 1 85 ? 3.779 8.882 -19.222 1.00 82.06 85 GLN A O 1
ATOM 713 N N . ILE A 1 86 ? 3.643 10.239 -17.436 1.00 83.31 86 ILE A N 1
ATOM 714 C CA . ILE A 1 86 ? 2.795 9.335 -16.637 1.00 83.31 86 ILE A CA 1
ATOM 715 C C . ILE A 1 86 ? 1.453 9.132 -17.348 1.00 83.31 86 ILE A C 1
ATOM 717 O O . ILE A 1 86 ? 0.959 8.015 -17.453 1.00 83.31 86 ILE A O 1
ATOM 721 N N . LYS A 1 87 ? 0.869 10.212 -17.887 1.00 82.44 87 LYS A N 1
ATOM 722 C CA . LYS A 1 87 ? -0.387 10.133 -18.646 1.00 82.44 87 LYS A CA 1
ATOM 723 C C . LYS A 1 87 ? -0.199 9.365 -19.953 1.00 82.44 87 LYS A C 1
ATOM 725 O O . LYS A 1 87 ? -1.006 8.499 -20.264 1.00 82.44 87 LYS A O 1
ATOM 730 N N . ALA A 1 88 ? 0.877 9.654 -20.685 1.00 83.75 88 ALA A N 1
ATOM 731 C CA . ALA A 1 88 ? 1.179 8.990 -21.950 1.00 83.75 88 ALA A CA 1
ATOM 732 C C . ALA A 1 88 ? 1.406 7.478 -21.788 1.00 83.75 88 ALA A C 1
ATOM 734 O O . ALA A 1 88 ? 1.035 6.710 -22.671 1.00 83.75 88 ALA A O 1
ATOM 735 N N . GLN A 1 89 ? 2.001 7.042 -20.673 1.00 81.25 89 GLN A N 1
ATOM 736 C CA . GLN A 1 89 ? 2.151 5.620 -20.362 1.00 81.25 89 GLN A CA 1
ATOM 737 C C . GLN A 1 89 ? 0.863 5.000 -19.816 1.00 81.25 89 GLN A C 1
ATOM 739 O O . GLN A 1 89 ? 0.535 3.884 -20.198 1.00 81.25 89 GLN A O 1
ATOM 744 N N . GLY A 1 90 ? 0.096 5.733 -19.004 1.00 79.75 90 GLY A N 1
ATOM 745 C CA . GLY A 1 90 ? -1.176 5.252 -18.462 1.00 79.75 90 GLY A CA 1
ATOM 746 C C . GLY A 1 90 ? -2.213 4.905 -19.535 1.00 79.75 90 GLY A C 1
ATOM 747 O O . GLY A 1 90 ? -2.951 3.947 -19.365 1.00 79.75 90 GLY A O 1
ATOM 748 N N . VAL A 1 91 ? -2.234 5.624 -20.663 1.00 82.19 91 VAL A N 1
ATOM 749 C CA . VAL A 1 91 ? -3.134 5.327 -21.800 1.00 82.19 91 VAL A CA 1
ATOM 750 C C . VAL A 1 91 ? -2.773 4.016 -22.511 1.00 82.19 91 VAL A C 1
ATOM 752 O O . VAL A 1 91 ? -3.621 3.421 -23.162 1.00 82.19 91 VAL A O 1
ATOM 755 N N . LYS A 1 92 ? -1.524 3.551 -22.393 1.00 82.62 92 LYS A N 1
ATOM 756 C CA . LYS A 1 92 ? -1.083 2.281 -22.990 1.00 82.62 92 LYS A CA 1
ATOM 757 C C . LYS A 1 92 ? -1.465 1.063 -22.148 1.00 82.62 92 LYS A C 1
ATOM 759 O O . LYS A 1 92 ? -1.247 -0.056 -22.599 1.00 82.62 92 LYS A O 1
ATOM 764 N N . LEU A 1 93 ? -1.946 1.274 -20.923 1.00 81.69 93 LEU A N 1
ATOM 765 C CA . LEU A 1 93 ? -2.383 0.191 -20.055 1.00 81.69 93 LEU A CA 1
ATOM 766 C C . LEU A 1 93 ? -3.759 -0.275 -20.517 1.00 81.69 93 LEU A C 1
ATOM 768 O O . LEU A 1 93 ? -4.698 0.518 -20.577 1.00 81.69 93 LEU A O 1
ATOM 772 N N . ASP A 1 94 ? -3.858 -1.560 -20.832 1.00 86.88 94 ASP A N 1
ATOM 773 C CA . ASP A 1 94 ? -5.147 -2.214 -20.986 1.00 86.88 94 ASP A CA 1
ATOM 774 C C . ASP A 1 94 ? -5.791 -2.351 -19.599 1.00 86.88 94 ASP A C 1
ATOM 776 O O . ASP A 1 94 ? -5.154 -2.840 -18.666 1.00 86.88 94 ASP A O 1
ATOM 780 N N . LEU A 1 95 ? -7.008 -1.827 -19.464 1.00 85.81 95 LEU A N 1
ATOM 781 C CA . LEU A 1 95 ? -7.812 -1.821 -18.235 1.00 85.81 95 LEU A CA 1
ATOM 782 C C . LEU A 1 95 ? -9.190 -2.455 -18.487 1.00 85.81 95 LEU A C 1
ATOM 784 O O . LEU A 1 95 ? -10.120 -2.226 -17.713 1.00 85.81 95 LEU A O 1
ATOM 788 N N . SER A 1 96 ? -9.357 -3.152 -19.619 1.00 87.69 96 SER A N 1
ATOM 789 C CA . SER A 1 96 ? -10.615 -3.802 -20.007 1.00 87.69 96 SER A CA 1
ATOM 790 C C . SER A 1 96 ? -11.113 -4.757 -18.921 1.00 87.69 96 SER A C 1
ATOM 792 O O . SER A 1 96 ? -12.275 -4.676 -18.535 1.00 87.69 96 SER A O 1
ATOM 794 N N . ASP A 1 97 ? -10.208 -5.535 -18.332 1.00 89.75 97 ASP A N 1
ATOM 795 C CA . ASP A 1 97 ? -10.458 -6.428 -17.198 1.00 89.75 97 ASP A CA 1
ATOM 796 C C . ASP A 1 97 ? -11.117 -5.724 -15.996 1.00 89.75 97 ASP A C 1
ATOM 798 O O . ASP A 1 97 ? -12.131 -6.186 -15.472 1.00 89.75 97 ASP A O 1
ATOM 802 N N . LEU A 1 98 ? -10.603 -4.561 -15.591 1.00 87.25 98 LEU A N 1
ATOM 803 C CA . LEU A 1 98 ? -11.157 -3.761 -14.492 1.00 87.25 98 LEU A CA 1
ATOM 804 C C . LEU A 1 98 ? -12.524 -3.148 -14.819 1.00 87.25 98 LEU A C 1
ATOM 806 O O . LEU A 1 98 ? -13.305 -2.875 -13.905 1.00 87.25 98 LEU A O 1
ATOM 810 N N . TYR A 1 99 ? -12.797 -2.871 -16.096 1.00 89.00 99 TYR A N 1
ATOM 811 C CA . TYR A 1 99 ? -14.087 -2.334 -16.534 1.00 89.00 99 TYR A CA 1
ATOM 812 C C . TYR A 1 99 ? -15.150 -3.415 -16.733 1.00 89.00 99 TYR A C 1
ATOM 814 O O . TYR A 1 99 ? -16.338 -3.105 -16.651 1.00 89.00 99 TYR A O 1
ATOM 822 N N . GLU A 1 100 ? -14.740 -4.656 -16.975 1.00 92.75 100 GLU A N 1
ATOM 823 C CA . GLU A 1 100 ? -15.632 -5.810 -17.073 1.00 92.75 100 GLU A CA 1
ATOM 824 C C . GLU A 1 100 ? -16.026 -6.358 -15.693 1.00 92.75 100 GLU A C 1
ATOM 826 O O . GLU A 1 100 ? -17.130 -6.886 -15.532 1.00 92.75 100 GLU A O 1
ATOM 831 N N . ASP A 1 101 ? -15.182 -6.183 -14.670 1.00 92.50 101 ASP A N 1
ATOM 832 C CA . ASP A 1 101 ? -15.515 -6.587 -13.304 1.00 92.50 101 ASP A CA 1
ATOM 833 C C . ASP A 1 101 ? -16.583 -5.673 -12.670 1.00 92.50 101 ASP A C 1
ATOM 835 O O . ASP A 1 101 ? -16.340 -4.533 -12.254 1.00 92.50 101 ASP A O 1
ATOM 839 N N . SER A 1 102 ? -17.786 -6.232 -12.523 1.00 92.38 102 SER A N 1
ATOM 840 C CA . SER A 1 102 ? -18.933 -5.593 -11.871 1.00 92.38 102 SER A CA 1
ATOM 841 C C . SER A 1 102 ? -18.643 -5.052 -10.462 1.00 92.38 102 SER A C 1
ATOM 843 O O . SER A 1 102 ? -19.203 -4.019 -10.083 1.00 92.38 102 SER A O 1
ATOM 845 N N . VAL A 1 103 ? -17.751 -5.690 -9.694 1.00 92.81 103 VAL A N 1
ATOM 846 C CA . VAL A 1 103 ? -17.388 -5.255 -8.337 1.00 92.81 103 VAL A CA 1
ATOM 847 C C . VAL A 1 103 ? -16.541 -3.987 -8.396 1.00 92.81 103 VAL A C 1
ATOM 849 O O . VAL A 1 103 ? -16.824 -3.021 -7.681 1.00 92.81 103 VAL A O 1
ATOM 852 N N . CYS A 1 104 ? -15.543 -3.946 -9.281 1.00 89.25 104 CYS A N 1
ATOM 853 C CA . CYS A 1 104 ? -14.703 -2.769 -9.501 1.00 89.25 104 CYS A CA 1
ATOM 854 C C . CYS A 1 104 ? -15.519 -1.580 -10.016 1.00 89.25 104 CYS A C 1
ATOM 856 O O . CYS A 1 104 ? -15.364 -0.455 -9.530 1.00 89.25 104 CYS A O 1
ATOM 858 N N . VAL A 1 105 ? -16.439 -1.822 -10.952 1.00 93.19 105 VAL A N 1
ATOM 859 C CA . VAL A 1 105 ? -17.338 -0.785 -11.474 1.00 93.19 105 VAL A CA 1
ATOM 860 C C . VAL A 1 105 ? -18.254 -0.251 -10.369 1.00 93.19 105 VAL A C 1
ATOM 862 O O . VAL A 1 105 ? -18.352 0.967 -10.188 1.00 93.19 105 VAL A O 1
ATOM 865 N N . TRP A 1 106 ? -18.868 -1.127 -9.568 1.00 92.94 106 TRP A N 1
ATOM 866 C CA . TRP A 1 106 ? -19.702 -0.714 -8.436 1.00 92.94 106 TRP A CA 1
ATOM 867 C C . TRP A 1 106 ? -18.921 0.123 -7.416 1.00 92.94 106 TRP A C 1
ATOM 869 O O . TRP A 1 106 ? -19.388 1.194 -7.010 1.00 92.94 106 TRP A O 1
ATOM 879 N N . GLN A 1 107 ? -17.716 -0.323 -7.048 1.00 91.50 107 GLN A N 1
ATOM 880 C CA . GLN A 1 107 ? -16.839 0.373 -6.108 1.00 91.50 107 GLN A CA 1
ATOM 881 C C . GLN A 1 107 ? -16.412 1.741 -6.648 1.00 91.50 107 GLN A C 1
ATOM 883 O O . GLN A 1 107 ? -16.369 2.710 -5.891 1.00 91.50 107 GLN A O 1
ATOM 888 N N . ARG A 1 108 ? -16.166 1.862 -7.957 1.00 90.81 108 ARG A N 1
ATOM 889 C CA . ARG A 1 108 ? -15.871 3.144 -8.609 1.00 90.81 108 ARG A CA 1
ATOM 890 C C . ARG A 1 108 ? -17.045 4.120 -8.519 1.00 90.81 108 ARG A C 1
ATOM 892 O O . ARG A 1 108 ? -16.822 5.298 -8.247 1.00 90.81 108 ARG A O 1
ATOM 899 N N . HIS A 1 109 ? -18.278 3.651 -8.720 1.00 93.25 109 HIS A N 1
ATOM 900 C CA . HIS A 1 109 ? -19.475 4.494 -8.625 1.00 93.25 109 HIS A CA 1
ATOM 901 C C . HIS A 1 109 ? -19.796 4.927 -7.187 1.00 93.25 109 HIS A C 1
ATOM 903 O O . HIS A 1 109 ? -20.232 6.057 -6.976 1.00 93.25 109 HIS A O 1
ATOM 909 N N . HIS A 1 110 ? -19.532 4.070 -6.196 1.00 92.44 110 HIS A N 1
ATOM 910 C CA . HIS A 1 110 ? -19.861 4.320 -4.785 1.00 92.44 110 HIS A CA 1
ATOM 911 C C . HIS A 1 110 ? -18.645 4.678 -3.923 1.00 92.44 110 HIS A C 1
ATOM 913 O O . HIS A 1 110 ? -18.738 4.691 -2.697 1.00 92.44 110 HIS A O 1
ATOM 919 N N . TYR A 1 111 ? -17.517 5.027 -4.544 1.00 90.88 111 TYR A N 1
ATOM 920 C CA . TYR A 1 111 ? -16.247 5.241 -3.853 1.00 90.88 111 TYR A CA 1
ATOM 921 C C . TYR A 1 111 ? -16.347 6.258 -2.710 1.00 90.88 111 TYR A C 1
ATOM 923 O O . TYR A 1 111 ? -15.928 5.975 -1.589 1.00 90.88 111 TYR A O 1
ATOM 931 N N . ILE A 1 112 ? -16.928 7.434 -2.973 1.00 92.88 112 ILE A N 1
ATOM 932 C CA . ILE A 1 112 ? -17.032 8.507 -1.973 1.00 92.88 112 ILE A CA 1
ATOM 933 C C . ILE A 1 112 ? -17.909 8.070 -0.782 1.00 92.88 112 ILE A C 1
ATOM 935 O O . ILE A 1 112 ? -17.415 8.134 0.347 1.00 92.88 112 ILE A O 1
ATOM 939 N N . PRO A 1 113 ? -19.150 7.574 -0.984 1.00 93.38 113 PRO A N 1
ATOM 940 C CA . PRO A 1 113 ? -19.949 7.008 0.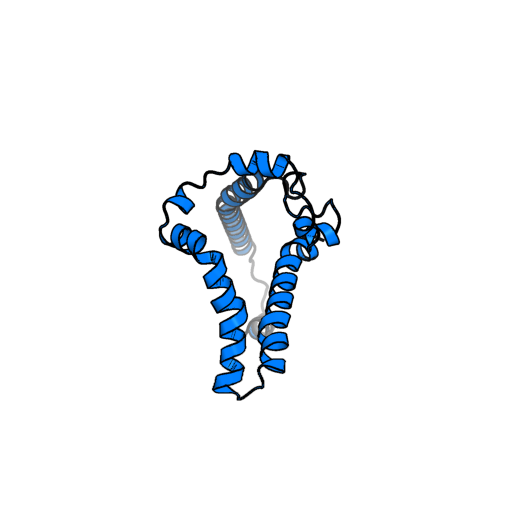103 1.00 93.38 113 PRO A CA 1
ATOM 941 C C . PRO A 1 113 ? -19.222 5.917 0.898 1.00 93.38 113 PRO A C 1
ATOM 943 O O . PRO A 1 113 ? -19.229 5.949 2.129 1.00 93.38 113 PRO A O 1
ATOM 946 N N . SER A 1 114 ? -18.554 4.981 0.216 1.00 88.50 114 SER A N 1
ATOM 947 C CA . SER A 1 114 ? -17.822 3.895 0.870 1.00 88.50 114 SER A CA 1
ATOM 948 C C . SER A 1 114 ? -16.672 4.417 1.731 1.00 88.50 114 SER A C 1
ATOM 950 O O . SER A 1 114 ? -16.522 3.983 2.871 1.00 88.50 114 SER A O 1
ATOM 952 N N . VAL A 1 115 ? -15.884 5.378 1.242 1.00 90.75 115 VAL A N 1
ATOM 953 C CA . VAL A 1 115 ? -14.794 5.979 2.025 1.00 90.75 115 VAL A CA 1
ATOM 954 C C . VAL A 1 115 ? -15.339 6.693 3.260 1.00 90.75 115 VAL A C 1
ATOM 956 O O . VAL A 1 115 ? -14.819 6.483 4.352 1.00 90.75 115 VAL A O 1
ATOM 959 N N . ILE A 1 116 ? -16.405 7.486 3.130 1.00 93.19 116 ILE A N 1
ATOM 960 C CA . ILE A 1 116 ? -17.017 8.176 4.278 1.00 93.19 116 ILE A CA 1
ATOM 961 C C . ILE A 1 116 ? -17.477 7.161 5.331 1.00 93.19 116 ILE A C 1
ATOM 963 O O . ILE A 1 116 ? -17.155 7.302 6.513 1.00 93.19 116 ILE A O 1
ATOM 967 N N . LEU A 1 117 ? -18.165 6.103 4.898 1.00 92.12 117 LEU A N 1
ATOM 968 C CA . LEU A 1 117 ? -18.689 5.075 5.789 1.00 92.12 117 LEU A CA 1
ATOM 969 C C . LEU A 1 117 ? -17.573 4.293 6.497 1.00 92.12 117 LEU A C 1
ATOM 971 O O . LEU A 1 117 ? -17.548 4.229 7.724 1.00 92.12 117 LEU A O 1
ATOM 975 N N . PHE A 1 118 ? -16.644 3.705 5.742 1.00 89.81 118 PHE A N 1
ATOM 976 C CA . PHE A 1 118 ? -15.653 2.771 6.283 1.00 89.81 118 PHE A CA 1
ATOM 977 C C . PHE A 1 118 ? -14.420 3.452 6.876 1.00 89.81 118 PHE A C 1
ATOM 979 O O . PHE A 1 118 ? -13.828 2.922 7.815 1.00 89.81 118 PHE A O 1
ATOM 986 N N . ALA A 1 119 ? -14.007 4.613 6.361 1.00 88.50 119 ALA A N 1
ATOM 987 C CA . ALA A 1 119 ? -12.812 5.289 6.859 1.00 88.50 119 ALA A CA 1
ATOM 988 C C . ALA A 1 119 ? -13.101 6.233 8.036 1.00 88.50 119 ALA A C 1
ATOM 990 O O . ALA A 1 119 ? -12.206 6.409 8.866 1.00 88.50 119 ALA A O 1
ATOM 991 N N . PHE A 1 120 ? -14.320 6.787 8.135 1.00 91.75 120 PHE A N 1
ATOM 992 C CA . PHE A 1 120 ? -14.656 7.820 9.123 1.00 91.75 120 PHE A CA 1
ATOM 993 C C . PHE A 1 120 ? -15.833 7.462 10.035 1.00 91.75 120 PHE A C 1
ATOM 995 O O . PHE A 1 120 ? -15.675 7.486 11.256 1.00 91.75 120 PHE A O 1
ATOM 1002 N N . VAL A 1 121 ? -16.996 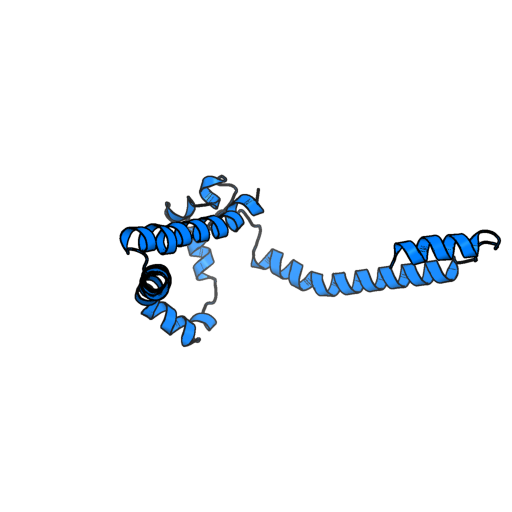7.107 9.477 1.00 94.56 121 VAL A N 1
ATOM 1003 C CA . VAL A 1 121 ? -18.214 6.853 10.271 1.00 94.56 121 VAL A CA 1
ATOM 1004 C C . VAL A 1 121 ? -18.062 5.607 11.135 1.00 94.56 121 VAL A C 1
ATOM 1006 O O . VAL A 1 121 ? -18.203 5.696 12.350 1.00 94.56 121 VAL A O 1
ATOM 1009 N N . LEU A 1 122 ? -17.725 4.459 10.546 1.00 92.62 122 LEU A N 1
ATOM 1010 C CA . LEU A 1 122 ? -17.597 3.197 11.279 1.00 92.62 122 LEU A CA 1
ATOM 1011 C C . LEU A 1 122 ? -16.496 3.240 12.353 1.00 92.62 122 LEU A C 1
ATOM 1013 O O . LEU A 1 122 ? -16.796 2.894 13.496 1.00 92.62 122 LEU A O 1
ATOM 1017 N N . PRO A 1 123 ? -15.267 3.722 12.069 1.00 92.31 123 PRO A N 1
ATOM 1018 C CA . PRO A 1 123 ? -14.222 3.828 13.089 1.00 92.31 123 PRO A CA 1
ATOM 1019 C C . PRO A 1 123 ? -14.561 4.779 14.239 1.00 92.31 123 PRO A C 1
ATOM 1021 O O . PRO A 1 123 ? -13.991 4.638 15.314 1.00 92.31 123 PRO A O 1
ATOM 1024 N N . THR A 1 124 ? -15.475 5.730 14.026 1.00 95.38 124 THR A N 1
ATOM 1025 C CA . THR A 1 124 ? -15.970 6.633 15.075 1.00 95.38 124 THR A CA 1
ATOM 1026 C C . THR A 1 124 ? -17.143 6.018 15.833 1.00 95.38 124 THR A C 1
ATOM 1028 O O . THR A 1 124 ? -17.213 6.117 17.051 1.00 95.38 124 THR A O 1
ATOM 1031 N N . PHE A 1 125 ? -18.065 5.360 15.131 1.00 95.81 125 PHE A N 1
ATOM 1032 C CA . PHE A 1 125 ? -19.269 4.775 15.715 1.00 95.81 125 PHE A CA 1
ATOM 1033 C C . PHE A 1 125 ? -18.954 3.632 16.682 1.00 95.81 125 PHE A C 1
ATOM 1035 O O . PHE A 1 125 ? -19.536 3.561 17.758 1.00 95.81 125 PHE A O 1
ATOM 1042 N N . VAL A 1 126 ? -18.016 2.755 16.321 1.00 95.19 126 VAL A N 1
ATOM 1043 C CA . VAL A 1 126 ? -17.636 1.586 17.128 1.00 95.19 126 VAL A CA 1
ATOM 1044 C C . VAL A 1 126 ? -17.204 1.966 18.561 1.00 95.19 126 VAL A C 1
ATOM 1046 O O . VAL A 1 126 ? -17.833 1.479 19.500 1.00 95.19 126 VAL A O 1
ATOM 1049 N N . PRO A 1 127 ? -16.210 2.850 18.786 1.00 94.19 127 PRO A N 1
ATOM 1050 C CA . PRO A 1 127 ? -15.821 3.277 20.135 1.00 94.19 127 PRO A CA 1
ATOM 1051 C C . PRO A 1 127 ? -16.934 4.030 20.877 1.00 94.19 127 PRO A C 1
ATOM 1053 O O . PRO A 1 127 ? -17.107 3.833 22.077 1.00 94.19 127 PRO A O 1
ATOM 1056 N N . VAL A 1 128 ? -17.737 4.832 20.173 1.00 96.62 128 VAL A N 1
ATOM 1057 C CA . VAL A 1 128 ? -18.857 5.565 20.786 1.00 96.62 128 VAL A CA 1
ATOM 1058 C C . VAL A 1 128 ? -19.933 4.604 21.296 1.00 96.62 128 VAL A C 1
ATOM 1060 O O . VAL A 1 128 ? -20.414 4.758 22.411 1.00 96.62 128 VAL A O 1
ATOM 1063 N N . TYR A 1 129 ? -20.306 3.594 20.507 1.00 95.62 129 TYR A N 1
ATOM 1064 C CA . TYR A 1 129 ? -21.400 2.689 20.858 1.00 95.62 129 TYR A CA 1
ATOM 1065 C C . TYR A 1 129 ? -20.984 1.607 21.862 1.00 95.62 129 TYR A C 1
ATOM 1067 O O . TYR A 1 129 ? -21.713 1.331 22.809 1.00 95.62 129 TYR A O 1
ATOM 1075 N N . PHE A 1 130 ? -19.818 0.988 21.666 1.00 96.06 130 PHE A N 1
ATOM 1076 C CA . PHE A 1 130 ? -19.403 -0.175 22.459 1.00 96.06 130 PHE A CA 1
ATOM 1077 C C . PHE A 1 130 ? -18.538 0.183 23.679 1.00 96.06 130 PHE A C 1
ATOM 1079 O O . PHE A 1 130 ? -18.540 -0.569 24.650 1.00 96.06 130 PHE A O 1
ATOM 1086 N N . TRP A 1 131 ? -17.820 1.313 23.653 1.00 93.44 131 TRP A N 1
ATOM 1087 C CA . TRP A 1 131 ? -16.960 1.773 24.758 1.00 93.44 131 TRP A CA 1
ATOM 1088 C C . TRP A 1 131 ? -17.450 3.073 25.404 1.00 93.44 131 TRP A C 1
ATOM 1090 O O . TRP A 1 131 ? -16.818 3.565 26.334 1.00 93.44 131 TRP A O 1
ATOM 1100 N N . ASN A 1 132 ? -18.594 3.597 24.952 1.00 94.94 132 ASN A N 1
ATOM 1101 C CA . ASN A 1 132 ? -19.209 4.821 25.462 1.00 94.94 132 ASN A CA 1
ATOM 1102 C C . ASN A 1 132 ? -18.270 6.042 25.415 1.00 94.94 132 ASN A C 1
ATOM 1104 O O . ASN A 1 132 ? -18.350 6.928 26.267 1.00 94.94 132 ASN A O 1
ATOM 1108 N N . GLU A 1 133 ? -17.365 6.078 24.429 1.00 95.44 133 GLU A N 1
ATOM 1109 C CA . GLU A 1 133 ? -16.425 7.187 24.281 1.00 95.44 133 GLU A CA 1
ATOM 1110 C C . GLU A 1 133 ? -17.089 8.424 23.669 1.00 95.44 133 GLU A C 1
ATOM 1112 O O . GLU A 1 133 ? -17.929 8.306 22.769 1.00 95.44 133 GLU A O 1
ATOM 1117 N N . PRO A 1 134 ? -16.703 9.643 24.088 1.00 95.56 134 PRO A N 1
ATOM 1118 C CA . PRO A 1 134 ? -17.265 10.846 23.520 1.00 95.56 134 PRO A CA 1
ATOM 1119 C C . PRO A 1 134 ? -16.792 10.991 22.073 1.00 95.56 134 PRO A C 1
ATOM 1121 O O . PRO A 1 134 ? -15.613 10.824 21.747 1.00 95.56 134 PRO A O 1
ATOM 1124 N N . VAL A 1 135 ? -17.715 11.391 21.198 1.00 94.62 135 VAL A N 1
ATOM 1125 C CA . VAL A 1 135 ? -17.466 11.577 19.757 1.00 94.62 135 VAL A CA 1
ATOM 1126 C C . VAL A 1 135 ? -16.263 12.493 19.496 1.00 94.62 135 VAL A C 1
ATOM 1128 O O . VAL A 1 135 ? -15.497 12.262 18.563 1.00 94.62 135 VAL A O 1
ATOM 1131 N N . PHE A 1 136 ? -16.061 13.499 20.352 1.00 94.44 136 PHE A N 1
ATOM 1132 C CA . PHE A 1 136 ? -14.946 14.443 20.264 1.00 94.44 136 PHE A CA 1
ATOM 1133 C C . PHE A 1 136 ? -13.564 13.792 20.445 1.00 94.44 136 PHE A C 1
ATOM 1135 O O . PHE A 1 136 ? -12.580 14.322 19.941 1.00 94.44 136 PHE A O 1
ATOM 1142 N N . ILE A 1 137 ? -13.479 12.644 21.123 1.00 93.19 137 ILE A N 1
ATOM 1143 C CA . ILE A 1 137 ? -12.244 11.855 21.252 1.00 93.19 137 ILE A CA 1
ATOM 1144 C C . ILE A 1 137 ? -12.204 10.770 20.172 1.00 93.19 137 ILE A C 1
ATOM 1146 O O . ILE A 1 137 ? -11.202 10.620 19.471 1.00 93.19 137 ILE A O 1
ATOM 1150 N N . ALA A 1 138 ? -13.315 10.054 19.989 1.00 93.81 138 ALA A N 1
ATOM 1151 C CA . ALA A 1 138 ? -13.410 8.951 19.041 1.00 93.81 138 ALA A CA 1
ATOM 1152 C C . ALA A 1 138 ? -13.102 9.375 17.594 1.00 93.81 138 ALA A C 1
ATOM 1154 O O . ALA A 1 138 ? -12.353 8.692 16.898 1.00 93.81 138 ALA A O 1
ATOM 1155 N N . PHE A 1 139 ? -13.630 10.510 17.129 1.00 93.69 139 PHE A N 1
ATOM 1156 C CA . PHE A 1 139 ? -13.446 10.930 15.739 1.00 93.69 139 PHE A CA 1
ATOM 1157 C C . PHE A 1 139 ? -11.990 11.330 15.417 1.00 93.69 139 PHE A C 1
ATOM 1159 O O . PHE A 1 139 ? -11.409 10.756 14.488 1.00 93.69 139 PHE A O 1
ATOM 1166 N N . PRO A 1 140 ? -11.328 12.237 16.165 1.00 95.06 140 PRO A N 1
ATOM 1167 C CA . PRO A 1 140 ? -9.936 12.578 15.884 1.00 95.06 140 PRO A CA 1
ATOM 1168 C C . PRO A 1 140 ? -8.983 11.393 16.037 1.00 95.06 140 PRO A C 1
ATOM 1170 O O . PRO A 1 140 ? -8.108 11.212 15.197 1.00 95.06 140 PRO A O 1
ATOM 1173 N N . VAL A 1 141 ? -9.159 10.557 17.063 1.00 92.62 141 VAL A N 1
ATOM 1174 C CA . VAL A 1 141 ? -8.213 9.472 17.355 1.00 92.62 141 VAL A CA 1
ATOM 1175 C C . VAL A 1 141 ? -8.474 8.249 16.469 1.00 92.62 141 VAL A C 1
ATOM 1177 O O . VAL A 1 141 ? -7.586 7.795 15.742 1.00 92.62 141 VAL A O 1
ATOM 1180 N N . CYS A 1 142 ? -9.693 7.711 16.486 1.00 92.44 142 CYS A N 1
ATOM 1181 C CA . CYS A 1 142 ? -9.999 6.429 15.848 1.00 92.44 142 CYS A CA 1
ATOM 1182 C C . CYS A 1 142 ? -10.250 6.553 14.338 1.00 92.44 142 CYS A C 1
ATOM 1184 O O . CYS A 1 142 ? -9.956 5.611 13.594 1.00 92.44 142 CYS A O 1
ATOM 1186 N N . ALA A 1 143 ? -10.744 7.701 13.859 1.00 91.44 143 ALA A N 1
ATOM 1187 C CA . ALA A 1 143 ? -10.891 7.954 12.427 1.00 91.44 143 ALA A CA 1
ATOM 1188 C C . ALA A 1 143 ? -9.685 8.706 11.845 1.00 91.44 143 ALA A C 1
ATOM 1190 O O . ALA A 1 143 ? -8.967 8.135 11.023 1.00 91.44 143 ALA A O 1
ATOM 1191 N N . LEU A 1 144 ? -9.428 9.953 12.265 1.00 92.62 144 LEU A N 1
ATOM 1192 C CA . LEU A 1 144 ? -8.429 10.807 11.601 1.00 92.62 144 LEU A CA 1
ATOM 1193 C C . LEU A 1 144 ? -6.988 10.343 11.830 1.00 92.62 144 LEU A C 1
ATOM 1195 O O . LEU A 1 144 ? -6.274 10.116 10.854 1.00 92.62 144 LEU A O 1
ATOM 1199 N N . CYS A 1 145 ? -6.551 10.167 13.080 1.00 93.12 145 CYS A N 1
ATOM 1200 C CA . CYS A 1 145 ? -5.184 9.732 13.368 1.00 93.12 145 CYS A CA 1
ATOM 1201 C C . CYS A 1 145 ? -4.911 8.368 12.731 1.00 93.12 145 CYS A C 1
ATOM 1203 O O . CYS A 1 145 ? -3.923 8.222 12.017 1.00 93.12 145 CYS A O 1
ATOM 1205 N N . ARG A 1 146 ? -5.814 7.394 12.897 1.00 91.69 146 ARG A N 1
ATOM 1206 C CA . ARG A 1 146 ? -5.702 6.081 12.239 1.00 91.69 146 ARG A CA 1
ATOM 1207 C C . ARG A 1 146 ? -5.555 6.203 10.719 1.00 91.69 146 ARG A C 1
ATOM 1209 O O . ARG A 1 146 ? -4.699 5.538 10.134 1.00 91.69 146 ARG A O 1
ATOM 1216 N N . PHE A 1 147 ? -6.378 7.032 10.075 1.00 92.06 147 PHE A N 1
ATOM 1217 C CA . PHE A 1 147 ? -6.325 7.249 8.630 1.00 92.06 147 PHE A CA 1
ATOM 1218 C C . PHE A 1 147 ? -4.990 7.870 8.197 1.00 92.06 147 PHE A C 1
ATOM 1220 O O . PHE A 1 147 ? -4.345 7.348 7.290 1.00 92.06 147 PHE A O 1
ATOM 1227 N N . LEU A 1 148 ? -4.525 8.910 8.895 1.00 94.44 148 LEU A N 1
ATOM 1228 C CA . LEU A 1 148 ? -3.238 9.558 8.628 1.00 94.44 148 LEU A CA 1
ATOM 1229 C C . LEU A 1 148 ? -2.060 8.596 8.816 1.00 94.44 148 LEU A C 1
ATOM 1231 O O . LEU A 1 148 ? -1.203 8.502 7.940 1.00 94.44 148 LEU A O 1
ATOM 1235 N N . PHE A 1 149 ? -2.035 7.835 9.913 1.00 93.50 149 PHE A N 1
ATOM 1236 C CA . PHE A 1 149 ? -0.999 6.828 10.152 1.00 93.50 149 PHE A CA 1
ATOM 1237 C C . PHE A 1 149 ? -0.990 5.756 9.065 1.00 93.50 149 PHE A C 1
ATOM 1239 O O . PHE A 1 149 ? 0.078 5.383 8.588 1.00 93.50 149 PHE A O 1
ATOM 1246 N N . THR A 1 150 ? -2.167 5.296 8.635 1.00 92.00 150 THR A N 1
ATOM 1247 C CA . THR A 1 150 ? -2.281 4.311 7.552 1.00 92.00 150 THR A CA 1
ATOM 1248 C C . THR A 1 150 ? -1.720 4.878 6.246 1.00 92.00 150 THR A C 1
ATOM 1250 O O . THR A 1 150 ? -0.932 4.208 5.582 1.00 92.00 150 THR A O 1
ATOM 1253 N N . LEU A 1 151 ? -2.050 6.128 5.902 1.00 93.31 151 LEU A N 1
ATOM 1254 C CA . LEU A 1 151 ? -1.497 6.796 4.722 1.00 93.31 151 LEU A CA 1
ATOM 1255 C C . LEU A 1 151 ? 0.029 6.895 4.795 1.00 93.31 151 LEU A C 1
ATOM 1257 O O . LEU A 1 151 ? 0.706 6.405 3.894 1.00 93.31 151 LEU A O 1
ATOM 1261 N N . HIS A 1 152 ? 0.583 7.428 5.885 1.00 93.94 152 HIS A N 1
ATOM 1262 C CA . HIS A 1 152 ? 2.034 7.538 6.045 1.00 93.94 152 HIS A CA 1
ATOM 1263 C C . HIS A 1 152 ? 2.735 6.175 6.017 1.00 93.94 152 HIS A C 1
ATOM 1265 O O . HIS A 1 152 ? 3.774 6.049 5.373 1.00 93.94 152 HIS A O 1
ATOM 1271 N N . ALA A 1 153 ? 2.151 5.140 6.626 1.00 93.62 153 ALA A N 1
ATOM 1272 C CA . ALA A 1 153 ? 2.682 3.780 6.562 1.00 93.62 153 ALA A CA 1
ATOM 1273 C C . ALA A 1 153 ? 2.730 3.254 5.118 1.00 93.62 153 ALA A C 1
ATOM 1275 O O . ALA A 1 153 ? 3.750 2.707 4.700 1.00 93.62 153 ALA A O 1
ATOM 1276 N N . THR 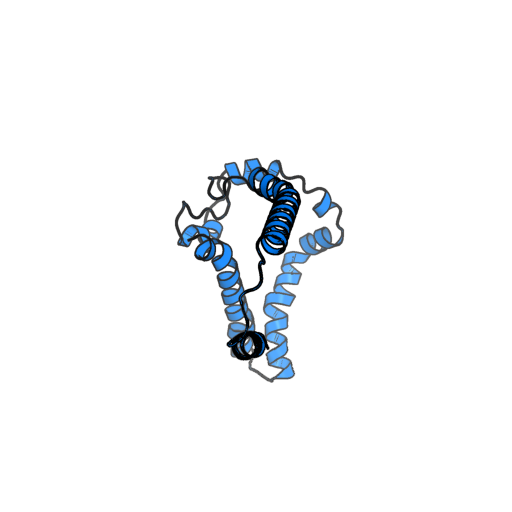A 1 154 ? 1.676 3.471 4.322 1.00 90.19 154 THR A N 1
ATOM 1277 C CA . THR A 1 154 ? 1.688 3.088 2.897 1.00 90.19 154 THR A CA 1
ATOM 1278 C C . THR A 1 154 ? 2.704 3.896 2.092 1.00 90.19 154 THR A C 1
ATOM 1280 O O . THR A 1 154 ? 3.423 3.348 1.261 1.00 90.19 154 THR A O 1
ATOM 1283 N N . TRP A 1 155 ? 2.836 5.190 2.373 1.00 93.62 155 TRP A N 1
ATOM 1284 C CA . TRP A 1 155 ? 3.781 6.076 1.701 1.00 93.62 155 TRP A CA 1
ATOM 1285 C C . TRP A 1 155 ? 5.241 5.797 2.061 1.00 93.62 155 TRP A C 1
ATOM 1287 O O . TRP A 1 155 ? 6.130 6.106 1.269 1.00 93.62 155 TRP A O 1
ATOM 1297 N N . CYS A 1 156 ? 5.515 5.182 3.215 1.00 92.31 156 CYS A N 1
ATOM 1298 C CA . CYS A 1 156 ? 6.848 4.682 3.552 1.00 92.31 156 CYS A CA 1
ATOM 1299 C C . CYS A 1 156 ? 7.321 3.593 2.584 1.00 92.31 156 CYS A C 1
ATOM 1301 O O . CYS A 1 156 ? 8.519 3.498 2.336 1.00 92.31 156 CYS A O 1
ATOM 1303 N N . VAL A 1 157 ? 6.419 2.800 1.995 1.00 88.56 157 VAL A N 1
ATOM 1304 C CA . VAL A 1 157 ? 6.813 1.846 0.949 1.00 88.56 157 VAL A CA 1
ATOM 1305 C C . VAL A 1 157 ? 7.372 2.606 -0.253 1.00 88.56 157 VAL A C 1
ATOM 1307 O O . VAL A 1 157 ? 8.440 2.265 -0.736 1.00 88.56 157 VAL A O 1
ATOM 1310 N N . ASN A 1 158 ? 6.738 3.700 -0.670 1.00 88.00 158 ASN A N 1
ATOM 1311 C CA . ASN A 1 158 ? 7.201 4.488 -1.818 1.00 88.00 158 ASN A CA 1
ATOM 1312 C C . ASN A 1 158 ? 8.478 5.288 -1.525 1.00 88.00 158 ASN A C 1
ATOM 1314 O O . ASN A 1 158 ? 9.302 5.482 -2.415 1.00 88.00 158 ASN A O 1
ATOM 1318 N N . SER A 1 159 ? 8.639 5.780 -0.293 1.00 87.94 159 SER A N 1
ATOM 1319 C CA . SER A 1 159 ? 9.851 6.480 0.123 1.00 87.94 159 SER A CA 1
ATOM 1320 C C . SER A 1 159 ? 10.849 5.518 0.761 1.00 87.94 159 SER A C 1
ATOM 1322 O O . SER A 1 159 ? 11.709 5.010 0.058 1.00 87.94 159 SER A O 1
ATOM 1324 N N . VAL A 1 160 ? 10.739 5.252 2.062 1.00 90.00 160 VAL A N 1
ATOM 1325 C CA . VAL A 1 160 ? 11.716 4.527 2.896 1.00 90.00 160 VAL A CA 1
ATOM 1326 C C . VAL A 1 160 ? 12.234 3.234 2.263 1.00 90.00 160 VAL A C 1
ATOM 1328 O O . VAL A 1 160 ? 13.425 2.978 2.354 1.00 90.00 160 VAL A O 1
ATOM 1331 N N . SER A 1 161 ? 11.392 2.431 1.602 1.00 86.00 161 SER A N 1
ATOM 1332 C CA . SER A 1 161 ? 11.857 1.159 1.013 1.00 86.00 161 SER A CA 1
ATOM 1333 C C . SER A 1 161 ? 12.750 1.314 -0.230 1.00 86.00 161 SER A C 1
ATOM 1335 O O . SER A 1 161 ? 13.404 0.361 -0.650 1.00 86.00 161 SER A O 1
ATOM 1337 N N . HIS A 1 162 ? 12.786 2.512 -0.810 1.00 78.62 162 HIS A N 1
ATOM 1338 C CA . HIS A 1 162 ? 13.540 2.854 -2.012 1.00 78.62 162 HIS A CA 1
ATOM 1339 C C . HIS A 1 162 ? 14.734 3.795 -1.740 1.00 78.62 162 HIS A C 1
ATOM 1341 O O . HIS A 1 162 ? 15.322 4.292 -2.706 1.00 78.62 162 HIS A O 1
ATOM 1347 N N . TRP A 1 163 ? 15.073 4.053 -0.467 1.00 71.62 163 TRP A N 1
ATOM 1348 C CA . TRP A 1 163 ? 16.233 4.851 -0.031 1.00 71.62 163 TRP A CA 1
ATOM 1349 C C . TRP A 1 163 ? 17.317 3.997 0.620 1.00 71.62 163 TRP A C 1
ATOM 1351 O O . TRP A 1 163 ? 16.971 2.991 1.275 1.00 71.62 163 TRP A O 1
#

Sequence (163 aa):
MYLIVIFGVKYIMRNREPFSLLIPLSIWNFLMAGFSIIVLLNVFPELYFKIIKHGYINTNADPHSTKRGFFFAHMGWLLVKKHPQIKAQGVKLDLSDLYEDSVCVWQRHHYIPSVILFAFVLPTFVPVYFWNEPVFIAFPVCALCRFLFTLHATWCVNSVSHW

Secondary structure (DSSP, 8-state):
-HHHHHHHHHHHGGGSPPP--HHHHHHHHHHHHHHHHHHHHHHHHHHHHHHHHH-SSSSTT-TT-GGG-HHHHHTGGGSSPPPHHHHHHHTTS--HHHHH-HHHHHHHHTHHHHHIIIIIIHHHHHHHHHS---HHHHIIIIIIIHHHHHHHHHHHHHTGGG-